Protein AF-A0AAV8XPT3-F1 (afdb_monomer)

Nearest PDB structures (foldseek):
  8iyj-assembly1_V9  TM=4.149E-01  e=2.572E+00  Mus musculus

Sequence (140 aa):
MKTENMHLSTNSRDKENVSSQDDSIINVKIVCVLTPLTCATLVNEIFKSLLYQKTQIPYPYSWLRAVVHKKRSKSDNEETNKQINFTVANHFRVVSNAYDTLEKIMKAIIKEFSENANYIKEIIFSLWDNAAMPKRNFYH

pLDDT: mean 76.32, std 20.35, range [37.03, 97.06]

Mean predicted aligned error: 14.02 Å

Radius of gyration: 27.1 Å; Cα contacts (8 Å, |Δi|>4): 37; chains: 1; bounding box: 34×99×53 Å

InterPro domains:
  IPR009511 Mad1/Cdc20-bound-Mad2 binding protein [PF06581] (20-139)
  IPR053729 MAD2L1-binding domain-containing protein [G3DSA:3.30.900.20] (7-139)

Structure (mmCIF, N/CA/C/O backbone):
data_AF-A0AAV8XPT3-F1
#
_entry.id   AF-A0AAV8XPT3-F1
#
loop_
_atom_site.group_PDB
_atom_site.id
_atom_site.type_symbol
_atom_site.label_atom_id
_atom_site.label_alt_id
_atom_site.label_comp_id
_atom_site.label_asym_id
_atom_site.label_entity_id
_atom_site.label_seq_id
_atom_site.pdbx_PDB_ins_code
_atom_site.Cartn_x
_atom_site.Cartn_y
_atom_site.Cartn_z
_atom_site.occupancy
_atom_site.B_iso_or_equiv
_atom_site.auth_seq_id
_atom_site.auth_comp_id
_atom_site.auth_asym_id
_atom_site.auth_atom_id
_atom_site.pdbx_PDB_model_num
ATOM 1 N N . MET A 1 1 ? 4.861 -81.650 -21.610 1.00 40.72 1 MET A N 1
ATOM 2 C CA . MET A 1 1 ? 5.481 -81.430 -20.285 1.00 40.72 1 MET A CA 1
ATOM 3 C C . MET A 1 1 ? 4.711 -80.319 -19.590 1.00 40.72 1 MET A C 1
ATOM 5 O O . MET A 1 1 ? 4.441 -79.311 -20.226 1.00 40.72 1 MET A O 1
ATOM 9 N N . LYS A 1 2 ? 4.272 -80.581 -18.355 1.00 42.94 2 LYS A N 1
ATOM 10 C CA . LYS A 1 2 ? 3.568 -79.662 -17.446 1.00 42.94 2 LYS A CA 1
ATOM 11 C C . LYS A 1 2 ? 4.569 -78.780 -16.690 1.00 42.94 2 LYS A C 1
ATOM 13 O O . LYS A 1 2 ? 5.607 -79.320 -16.322 1.00 42.94 2 LYS A O 1
ATOM 18 N N . THR A 1 3 ? 4.156 -77.545 -16.385 1.00 42.81 3 THR A N 1
ATOM 19 C CA . THR A 1 3 ? 4.325 -76.786 -15.114 1.00 42.81 3 THR A CA 1
ATOM 20 C C . THR A 1 3 ? 3.625 -75.426 -15.313 1.00 42.81 3 THR A C 1
ATOM 22 O O . THR A 1 3 ? 4.004 -74.675 -16.201 1.00 42.81 3 THR A O 1
ATOM 25 N N . GLU A 1 4 ? 2.398 -75.190 -14.836 1.00 41.03 4 GLU A N 1
ATOM 26 C CA . GLU A 1 4 ? 1.949 -74.758 -13.490 1.00 41.03 4 GLU A CA 1
ATOM 27 C C . GLU A 1 4 ? 2.569 -73.457 -12.922 1.00 41.03 4 GLU A C 1
ATOM 29 O O . GLU A 1 4 ? 3.720 -73.438 -12.508 1.00 41.03 4 GLU A O 1
ATOM 34 N N . ASN A 1 5 ? 1.703 -72.424 -12.877 1.00 39.34 5 ASN A N 1
ATOM 35 C CA . ASN A 1 5 ? 1.434 -71.405 -11.841 1.00 39.34 5 ASN A CA 1
ATOM 36 C C . ASN A 1 5 ? 2.566 -70.569 -11.211 1.00 39.34 5 ASN A C 1
ATOM 38 O O . ASN A 1 5 ? 3.397 -71.116 -10.503 1.00 39.34 5 ASN A O 1
ATOM 42 N N . MET A 1 6 ? 2.425 -69.227 -11.238 1.00 37.56 6 MET A N 1
ATOM 43 C CA . MET A 1 6 ? 2.216 -68.423 -10.011 1.00 37.56 6 MET A CA 1
ATOM 44 C C . MET A 1 6 ? 1.789 -66.964 -10.302 1.00 37.56 6 MET A C 1
ATOM 46 O O . MET A 1 6 ? 2.320 -66.303 -11.188 1.00 37.56 6 MET A O 1
ATOM 50 N N . HIS A 1 7 ? 0.822 -66.492 -9.512 1.00 41.03 7 HIS A N 1
ATOM 51 C CA . HIS A 1 7 ? 0.335 -65.117 -9.339 1.00 41.03 7 HIS A CA 1
ATOM 52 C C . HIS A 1 7 ? 1.439 -64.046 -9.218 1.00 41.03 7 HIS A C 1
ATOM 54 O O . HIS A 1 7 ? 2.414 -64.268 -8.511 1.00 41.03 7 HIS A O 1
ATOM 60 N N . LEU A 1 8 ? 1.169 -62.825 -9.703 1.00 37.06 8 LEU A N 1
ATOM 61 C CA . LEU A 1 8 ? 1.050 -61.656 -8.815 1.00 37.06 8 LEU A CA 1
ATOM 62 C C . LEU A 1 8 ? 0.293 -60.513 -9.508 1.00 37.06 8 LEU A C 1
ATOM 64 O O . LEU A 1 8 ? 0.723 -59.955 -10.514 1.00 37.06 8 LEU A O 1
ATOM 68 N N . SER A 1 9 ? -0.857 -60.174 -8.937 1.00 40.59 9 SER A N 1
ATOM 69 C CA . SER A 1 9 ? -1.579 -58.934 -9.186 1.00 40.59 9 SER A CA 1
ATOM 70 C C . SER A 1 9 ? -0.953 -57.837 -8.330 1.00 40.59 9 SER A C 1
ATOM 72 O O . SER A 1 9 ? -0.831 -58.030 -7.124 1.00 40.59 9 SER A O 1
ATOM 74 N N . THR A 1 10 ? -0.666 -56.671 -8.901 1.00 37.03 10 THR A N 1
ATOM 75 C CA . THR A 1 10 ? -0.570 -55.422 -8.132 1.00 37.03 10 THR A CA 1
ATOM 76 C C . THR A 1 10 ? -1.130 -54.279 -8.961 1.00 37.03 10 THR A C 1
ATOM 78 O O . THR A 1 10 ? -0.541 -53.786 -9.917 1.00 37.03 10 THR A O 1
ATOM 81 N N . ASN A 1 11 ? -2.340 -53.916 -8.563 1.00 43.62 11 ASN A N 1
ATOM 82 C CA . ASN A 1 11 ? -3.065 -52.722 -8.926 1.00 43.62 11 ASN A CA 1
ATOM 83 C C . ASN A 1 11 ? -2.551 -51.594 -8.012 1.00 43.62 11 ASN A C 1
ATOM 85 O O . ASN A 1 11 ? -2.687 -51.708 -6.795 1.00 43.62 11 ASN A O 1
ATOM 89 N N . SER A 1 12 ? -1.977 -50.535 -8.579 1.00 42.12 12 SER A N 1
ATOM 90 C CA . SER A 1 12 ? -1.652 -49.288 -7.870 1.00 42.12 12 SER A CA 1
ATOM 91 C C . SER A 1 12 ? -1.942 -48.149 -8.847 1.00 42.12 12 SER A C 1
ATOM 93 O O . SER A 1 12 ? -1.219 -47.969 -9.821 1.00 42.12 12 SER A O 1
ATOM 95 N N . ARG A 1 13 ? -3.164 -47.614 -8.814 1.00 38.00 13 ARG A N 1
ATOM 96 C CA . ARG A 1 13 ? -3.550 -46.438 -8.019 1.00 38.00 13 ARG A CA 1
ATOM 97 C C . ARG A 1 13 ? -2.854 -45.153 -8.473 1.00 38.00 13 ARG A C 1
ATOM 99 O O . ARG A 1 13 ? -1.645 -44.996 -8.356 1.00 38.00 13 ARG A O 1
ATOM 106 N N . ASP A 1 14 ? -3.718 -44.260 -8.942 1.00 42.62 14 ASP A N 1
ATOM 107 C CA . ASP A 1 14 ? -3.660 -42.820 -8.729 1.00 42.62 14 ASP A CA 1
ATOM 108 C C . ASP A 1 14 ? -2.609 -42.058 -9.542 1.00 42.62 14 ASP A C 1
ATOM 110 O O . ASP A 1 14 ? -1.687 -41.433 -9.028 1.00 42.62 14 ASP A O 1
ATOM 114 N N . LYS A 1 15 ? -2.845 -41.998 -10.858 1.00 40.59 15 LYS A N 1
ATOM 115 C CA . LYS A 1 15 ? -2.643 -40.734 -11.578 1.00 40.59 15 LYS A CA 1
ATOM 116 C C . LYS A 1 15 ? -3.909 -39.896 -11.415 1.00 40.59 15 LYS A C 1
ATOM 118 O O . LYS A 1 15 ? -4.714 -39.787 -12.337 1.00 40.59 15 LYS A O 1
ATOM 123 N N . GLU A 1 16 ? -4.098 -39.342 -10.219 1.00 38.78 16 GLU A N 1
ATOM 124 C CA . GLU A 1 16 ? -4.918 -38.144 -10.081 1.00 38.78 16 GLU A CA 1
ATOM 125 C C . GLU A 1 16 ? -4.235 -37.055 -10.908 1.00 38.78 16 GLU A C 1
ATOM 127 O O . GLU A 1 16 ? -3.147 -36.574 -10.591 1.00 38.78 16 GLU A O 1
ATOM 132 N N . ASN A 1 17 ? -4.860 -36.741 -12.041 1.00 38.75 17 ASN A N 1
ATOM 133 C CA . ASN A 1 17 ? -4.597 -35.534 -12.799 1.00 38.75 17 ASN A CA 1
ATOM 134 C C . ASN A 1 17 ? -4.755 -34.345 -11.847 1.00 38.75 17 ASN A C 1
ATOM 136 O O . ASN A 1 17 ? -5.877 -33.942 -11.540 1.00 38.75 17 ASN A O 1
ATOM 140 N N . VAL A 1 18 ? -3.632 -33.795 -11.383 1.00 45.94 18 VAL A N 1
ATOM 141 C CA . VAL A 1 18 ? -3.593 -32.475 -10.755 1.00 45.94 18 VAL A CA 1
ATOM 142 C C . VAL A 1 18 ? -4.146 -31.499 -11.786 1.00 45.94 18 VAL A C 1
ATOM 144 O O . VAL A 1 18 ? -3.560 -31.289 -12.849 1.00 45.94 18 VAL A O 1
ATOM 147 N N . SER A 1 19 ? -5.345 -30.999 -11.499 1.00 46.22 19 SER A N 1
ATOM 148 C CA . SER A 1 19 ? -6.117 -30.141 -12.380 1.00 46.22 19 SER A CA 1
ATOM 149 C C . SER A 1 19 ? -5.360 -28.845 -12.645 1.00 46.22 19 SER A C 1
ATOM 151 O O . SER A 1 19 ? -5.098 -28.081 -11.718 1.00 46.22 19 SER A O 1
ATOM 153 N N . SER A 1 20 ? -5.039 -28.633 -13.918 1.00 49.38 20 SER A N 1
ATOM 154 C CA . SER A 1 20 ? -5.013 -27.354 -14.629 1.00 49.38 20 SER A CA 1
ATOM 155 C C . SER A 1 20 ? -4.863 -26.117 -13.738 1.00 49.38 20 SER A C 1
ATOM 157 O O . SER A 1 20 ? -5.849 -25.498 -13.339 1.00 49.38 20 SER A O 1
ATOM 159 N N . GLN A 1 21 ? -3.616 -25.751 -13.444 1.00 54.12 21 GLN A N 1
ATOM 160 C CA . GLN A 1 21 ? -3.288 -24.410 -12.978 1.00 54.12 21 GLN A CA 1
ATOM 161 C C . GLN A 1 21 ? -3.597 -23.458 -14.139 1.00 54.12 21 GLN A C 1
ATOM 163 O O . GLN A 1 21 ? -2.889 -23.442 -15.144 1.00 54.12 21 GLN A O 1
ATOM 168 N N . ASP A 1 22 ? -4.725 -22.761 -14.057 1.00 60.88 22 ASP A N 1
ATOM 169 C CA . ASP A 1 22 ? -5.120 -21.791 -15.070 1.00 60.88 22 ASP A CA 1
ATOM 170 C C . ASP A 1 22 ? -4.270 -20.530 -14.859 1.00 60.88 22 ASP A C 1
ATOM 172 O O . ASP A 1 22 ? -4.642 -19.613 -14.121 1.00 60.88 22 ASP A O 1
ATOM 176 N N . ASP A 1 23 ? -3.064 -20.533 -15.431 1.00 68.62 23 ASP A N 1
ATOM 177 C CA . ASP A 1 23 ? -2.156 -19.389 -15.439 1.00 68.62 23 ASP A CA 1
ATOM 178 C C . ASP A 1 23 ? -2.783 -18.282 -16.295 1.00 68.62 23 ASP A C 1
ATOM 180 O O . ASP A 1 23 ? -2.511 -18.117 -17.485 1.00 68.62 23 ASP A O 1
ATOM 184 N N . SER A 1 24 ? -3.680 -17.517 -15.678 1.00 84.00 24 SER A N 1
ATOM 185 C CA . SER A 1 24 ? -4.314 -16.359 -16.295 1.00 84.00 24 SER A CA 1
ATOM 186 C C . SER A 1 24 ? -3.284 -15.239 -16.444 1.00 84.00 24 SER A C 1
ATOM 188 O O . SER A 1 24 ? -3.145 -14.370 -15.582 1.00 84.00 24 SER A O 1
ATOM 190 N N . ILE A 1 25 ? -2.531 -15.268 -17.544 1.00 89.25 25 ILE A N 1
ATOM 191 C CA . ILE A 1 25 ? -1.573 -14.221 -17.901 1.00 89.25 25 ILE A CA 1
ATOM 192 C C . ILE A 1 25 ? -2.346 -12.999 -18.406 1.00 89.25 25 ILE A C 1
ATOM 194 O O . ILE A 1 25 ? -2.973 -13.031 -19.466 1.00 89.25 25 ILE A O 1
ATOM 198 N N . ILE A 1 26 ? -2.270 -11.894 -17.663 1.00 88.56 26 ILE A N 1
ATOM 199 C CA . ILE A 1 26 ? -2.878 -10.616 -18.048 1.00 88.56 26 ILE A CA 1
ATOM 200 C C . ILE A 1 26 ? -1.790 -9.695 -18.605 1.00 88.56 26 ILE A C 1
ATOM 202 O O . ILE A 1 26 ? -0.992 -9.129 -17.862 1.00 88.56 26 ILE A O 1
ATOM 206 N N . ASN A 1 27 ? -1.786 -9.509 -19.926 1.00 91.00 27 ASN A N 1
ATOM 207 C CA . ASN A 1 27 ? -0.873 -8.589 -20.602 1.00 91.00 27 ASN A CA 1
ATOM 208 C C . ASN A 1 27 ? -1.506 -7.200 -20.730 1.00 91.00 27 ASN A C 1
ATOM 210 O O . ASN A 1 27 ? -2.510 -7.028 -21.421 1.00 91.00 27 ASN A O 1
ATOM 214 N N . VAL A 1 28 ? -0.897 -6.193 -20.103 1.00 89.31 28 VAL A N 1
ATOM 215 C CA . VAL A 1 28 ? -1.367 -4.801 -20.162 1.00 89.31 28 VAL A CA 1
ATOM 216 C C . VAL A 1 28 ? -0.413 -3.975 -21.018 1.00 89.31 28 VAL A C 1
ATOM 218 O O . VAL A 1 28 ? 0.757 -3.808 -20.679 1.00 89.31 28 VAL A O 1
ATOM 221 N N . LYS A 1 29 ? -0.910 -3.422 -22.130 1.00 91.25 29 LYS A N 1
ATOM 222 C CA . LYS A 1 29 ? -0.146 -2.485 -22.962 1.00 91.25 29 LYS A CA 1
ATOM 223 C C . LYS A 1 29 ? -0.309 -1.069 -22.423 1.00 91.25 29 LYS A C 1
ATOM 225 O O . LYS A 1 29 ? -1.405 -0.514 -22.448 1.00 91.25 29 LYS A O 1
ATOM 230 N N . ILE A 1 30 ? 0.791 -0.473 -21.983 1.00 86.50 30 ILE A N 1
ATOM 231 C CA . ILE A 1 30 ? 0.814 0.895 -21.468 1.00 86.50 30 ILE A CA 1
ATOM 232 C C . ILE A 1 30 ? 1.325 1.819 -22.575 1.00 86.50 30 ILE A C 1
ATOM 234 O O . ILE A 1 30 ? 2.373 1.576 -23.166 1.00 86.50 30 ILE A O 1
ATOM 238 N N . VAL A 1 31 ? 0.544 2.854 -22.893 1.00 90.75 31 VAL A N 1
ATOM 239 C CA . VAL A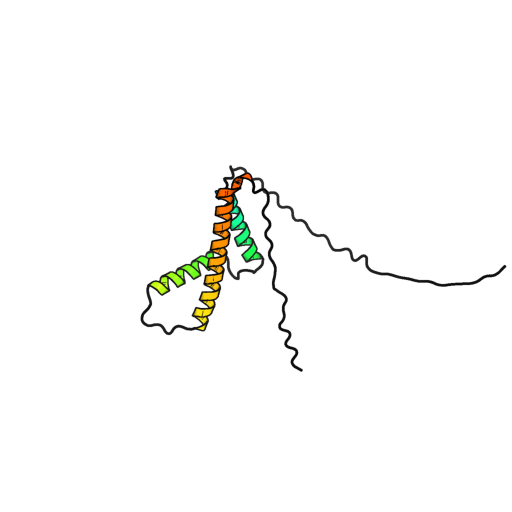 1 31 ? 0.827 3.798 -23.995 1.00 90.75 31 VAL A CA 1
ATOM 240 C C . VAL A 1 31 ? 1.542 5.064 -23.493 1.00 90.75 31 VAL A C 1
ATOM 242 O O . VAL A 1 31 ? 2.007 5.875 -24.287 1.00 90.75 31 VAL A O 1
ATOM 245 N N . CYS A 1 32 ? 1.654 5.244 -22.175 1.00 87.12 32 CYS A N 1
ATOM 246 C CA . CYS A 1 32 ? 2.302 6.395 -21.552 1.00 87.12 32 CYS A CA 1
ATOM 247 C C . CYS A 1 32 ? 3.710 6.074 -21.027 1.00 87.12 32 CYS A C 1
ATOM 249 O O . CYS A 1 32 ? 4.080 4.915 -20.835 1.00 87.12 32 CYS A O 1
ATOM 251 N N . VAL A 1 33 ? 4.492 7.127 -20.767 1.00 87.56 33 VAL A N 1
ATOM 252 C CA . VAL A 1 33 ? 5.799 7.009 -20.111 1.00 87.56 33 VAL A CA 1
ATOM 253 C C . VAL A 1 33 ? 5.592 6.640 -18.645 1.00 87.56 33 VAL A C 1
ATOM 255 O O . VAL A 1 33 ? 4.938 7.367 -17.896 1.00 87.56 33 VAL A O 1
ATOM 258 N N . LEU A 1 34 ? 6.173 5.517 -18.233 1.00 88.81 34 LEU A N 1
ATOM 259 C CA . LEU A 1 34 ? 6.173 5.083 -16.843 1.00 88.81 34 LEU A CA 1
ATOM 260 C C . LEU A 1 34 ? 7.359 5.694 -16.104 1.00 88.81 34 LEU A C 1
ATOM 262 O O . LEU A 1 34 ? 8.514 5.414 -16.419 1.00 88.81 34 LEU A O 1
ATOM 266 N N . THR A 1 35 ? 7.065 6.523 -15.105 1.00 92.00 35 THR A N 1
ATOM 267 C CA . THR A 1 35 ? 8.076 6.991 -14.151 1.00 92.00 35 THR A CA 1
ATOM 268 C C . THR A 1 35 ? 8.166 6.020 -12.972 1.00 92.00 35 THR A C 1
ATOM 270 O O . THR A 1 35 ? 7.176 5.340 -12.677 1.00 92.00 35 THR A O 1
ATOM 273 N N . PRO A 1 36 ? 9.288 5.984 -12.231 1.00 93.62 36 PRO A N 1
ATOM 274 C CA . PRO A 1 36 ? 9.400 5.132 -11.047 1.00 93.62 36 PRO A CA 1
ATOM 275 C C . PRO A 1 36 ? 8.293 5.397 -10.018 1.00 93.62 36 PRO A C 1
ATOM 277 O O . PRO A 1 36 ? 7.725 4.463 -9.456 1.00 93.62 36 PRO A O 1
ATOM 280 N N . LEU A 1 37 ? 7.901 6.664 -9.848 1.00 92.81 37 LEU A N 1
ATOM 281 C CA . LEU A 1 37 ? 6.791 7.055 -8.978 1.00 92.81 37 LEU A CA 1
ATOM 282 C C . LEU A 1 37 ? 5.440 6.514 -9.474 1.00 92.81 37 LEU A C 1
ATOM 284 O O . LEU A 1 37 ? 4.616 6.065 -8.673 1.00 92.81 37 LEU A O 1
ATOM 288 N N . THR A 1 38 ? 5.206 6.533 -10.788 1.00 93.06 38 THR A N 1
ATOM 289 C CA . THR A 1 38 ? 3.986 5.975 -11.390 1.00 93.06 38 THR A CA 1
ATOM 290 C C . THR A 1 38 ? 3.936 4.460 -11.207 1.00 93.06 38 THR A C 1
ATOM 292 O O . THR A 1 38 ? 2.891 3.937 -10.823 1.00 93.06 38 THR A O 1
ATOM 295 N N . CYS A 1 39 ? 5.061 3.762 -11.399 1.00 93.25 39 CYS A N 1
ATOM 296 C CA . CYS A 1 39 ? 5.166 2.327 -11.138 1.00 93.25 39 CYS A CA 1
ATOM 297 C C . CYS A 1 39 ? 4.882 2.005 -9.669 1.00 93.25 39 CYS A C 1
ATOM 299 O O . CYS A 1 39 ? 4.028 1.171 -9.388 1.00 93.25 39 CYS A O 1
ATOM 301 N N . ALA A 1 40 ? 5.505 2.716 -8.726 1.00 95.44 40 ALA A N 1
ATOM 302 C CA . ALA A 1 40 ? 5.247 2.523 -7.299 1.00 95.44 40 ALA A CA 1
ATOM 303 C C . ALA A 1 40 ? 3.770 2.726 -6.935 1.00 95.44 40 ALA A C 1
ATOM 305 O O . ALA A 1 40 ? 3.192 1.961 -6.164 1.00 95.44 40 ALA A O 1
ATOM 306 N N . THR A 1 41 ? 3.146 3.754 -7.513 1.00 94.94 41 THR A N 1
ATOM 307 C CA . THR A 1 41 ? 1.724 4.038 -7.301 1.00 94.94 41 THR A CA 1
ATOM 308 C C . THR A 1 41 ? 0.852 2.906 -7.836 1.00 94.94 41 THR A C 1
ATOM 310 O O . THR A 1 41 ? -0.028 2.431 -7.123 1.00 94.94 41 THR A O 1
ATOM 313 N N . LEU A 1 42 ? 1.129 2.421 -9.050 1.00 94.50 42 LEU A N 1
ATOM 314 C CA . LEU A 1 42 ? 0.421 1.289 -9.649 1.00 94.50 42 LEU A CA 1
ATOM 315 C C . LEU A 1 42 ? 0.530 0.032 -8.775 1.00 94.50 42 LEU A C 1
ATOM 317 O O . LEU A 1 42 ? -0.471 -0.621 -8.495 1.00 94.50 42 LEU A O 1
ATOM 321 N N . VAL A 1 43 ? 1.733 -0.267 -8.290 1.00 95.62 43 VAL A N 1
ATOM 322 C CA . VAL A 1 43 ? 2.006 -1.405 -7.403 1.00 95.62 43 VAL A CA 1
ATOM 323 C C . VAL A 1 43 ? 1.240 -1.271 -6.089 1.00 95.62 43 VAL A C 1
ATOM 325 O O . VAL A 1 43 ? 0.647 -2.244 -5.632 1.00 95.62 43 VAL A O 1
ATOM 328 N N . ASN A 1 44 ? 1.168 -0.068 -5.515 1.00 96.50 44 ASN A N 1
ATOM 329 C CA . ASN A 1 44 ? 0.360 0.200 -4.326 1.00 96.50 44 ASN A CA 1
ATOM 330 C C . ASN A 1 44 ? -1.148 0.011 -4.575 1.00 96.50 44 ASN A C 1
ATOM 332 O O . ASN A 1 44 ? -1.846 -0.497 -3.697 1.00 96.50 44 ASN A O 1
ATOM 336 N N . GLU A 1 45 ? -1.676 0.390 -5.744 1.00 95.25 45 GLU A N 1
ATOM 337 C CA . GLU A 1 45 ? -3.081 0.123 -6.096 1.00 95.25 45 GLU A CA 1
ATOM 338 C C . GLU A 1 45 ? -3.365 -1.373 -6.264 1.00 95.25 45 GLU A C 1
ATOM 340 O O . GLU A 1 45 ? -4.370 -1.870 -5.743 1.00 95.25 45 GLU A O 1
ATOM 345 N N . ILE A 1 46 ? -2.463 -2.105 -6.926 1.00 94.69 46 ILE A N 1
ATOM 346 C CA . ILE A 1 46 ? -2.552 -3.565 -7.061 1.00 94.69 46 ILE A CA 1
ATOM 347 C C . ILE A 1 46 ? -2.521 -4.207 -5.674 1.00 94.69 46 ILE A C 1
ATOM 349 O O . ILE A 1 46 ? -3.412 -4.981 -5.336 1.00 94.69 46 ILE A O 1
ATOM 353 N N . PHE A 1 47 ? -1.563 -3.821 -4.832 1.00 94.62 47 PHE A N 1
ATOM 354 C CA . PHE A 1 47 ? -1.434 -4.314 -3.465 1.00 94.62 47 PHE A CA 1
ATOM 355 C C . PHE A 1 47 ? -2.715 -4.099 -2.648 1.00 94.62 47 PHE A C 1
ATOM 357 O O . PHE A 1 47 ? -3.257 -5.050 -2.086 1.00 94.62 47 PHE A O 1
ATOM 364 N N . LYS A 1 48 ? -3.259 -2.874 -2.632 1.00 93.38 48 LYS A N 1
ATOM 365 C CA . LYS A 1 48 ? -4.521 -2.564 -1.937 1.00 93.38 48 LYS A CA 1
ATOM 366 C C . LYS A 1 48 ? -5.687 -3.409 -2.445 1.00 93.38 48 LYS A C 1
ATOM 368 O O . LYS A 1 48 ? -6.500 -3.873 -1.645 1.00 93.38 48 LYS A O 1
ATOM 373 N N . SER A 1 49 ? -5.764 -3.600 -3.759 1.00 91.00 49 SER A N 1
ATOM 374 C CA . SER A 1 49 ? -6.816 -4.396 -4.391 1.00 91.00 49 SER A CA 1
ATOM 375 C C . SER A 1 49 ? -6.703 -5.869 -4.004 1.00 91.00 49 SER A C 1
ATOM 377 O O . SER A 1 49 ? -7.704 -6.469 -3.618 1.00 91.00 49 SER 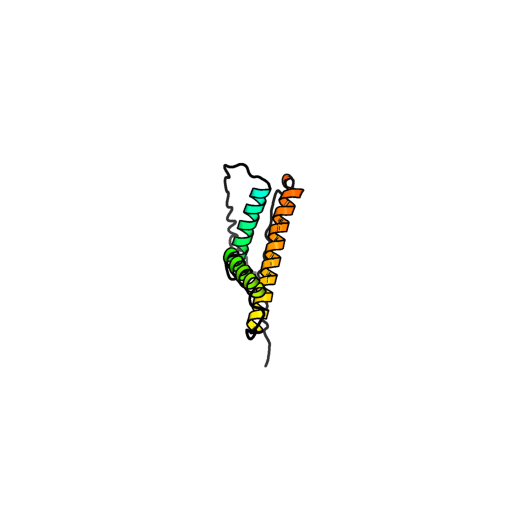A O 1
ATOM 379 N N . LEU A 1 50 ? -5.488 -6.427 -4.012 1.00 91.12 50 LEU A N 1
ATOM 380 C CA . LEU A 1 50 ? -5.223 -7.807 -3.605 1.00 91.12 50 LEU A CA 1
ATOM 381 C C . LEU A 1 50 ? -5.587 -8.053 -2.139 1.00 91.12 50 LEU A C 1
ATOM 383 O O . LEU A 1 50 ? -6.252 -9.042 -1.838 1.00 91.12 50 LEU A O 1
ATOM 387 N N . LEU A 1 51 ? -5.221 -7.141 -1.233 1.00 90.06 51 LEU A N 1
ATOM 388 C CA . LEU A 1 51 ? -5.571 -7.254 0.187 1.00 90.06 51 LEU A CA 1
ATOM 389 C C . LEU A 1 51 ? -7.083 -7.305 0.413 1.00 90.06 51 LEU A C 1
ATOM 391 O O . LEU A 1 51 ? -7.562 -8.075 1.247 1.00 90.06 51 LEU A O 1
ATOM 395 N N . TYR A 1 52 ? -7.834 -6.485 -0.323 1.00 89.44 52 TYR A N 1
ATOM 396 C CA . TYR A 1 52 ? -9.289 -6.472 -0.230 1.00 89.44 52 TYR A CA 1
ATOM 397 C C . TYR A 1 52 ? -9.907 -7.739 -0.839 1.00 89.44 52 TYR A C 1
ATOM 399 O O . TYR A 1 52 ? -10.727 -8.391 -0.197 1.00 89.44 52 TYR A O 1
ATOM 407 N N . GLN A 1 53 ? -9.473 -8.137 -2.040 1.00 86.75 53 GLN A N 1
ATOM 408 C CA . GLN A 1 53 ? -9.989 -9.319 -2.742 1.00 86.75 53 GLN A CA 1
ATOM 409 C C . GLN A 1 53 ? -9.700 -10.630 -2.003 1.00 86.75 53 GLN A C 1
ATOM 411 O O . GLN A 1 53 ? -10.541 -11.523 -1.991 1.00 86.75 53 GLN A O 1
ATOM 416 N N . LYS A 1 54 ? -8.535 -10.745 -1.355 1.00 84.62 54 LYS A N 1
ATOM 417 C CA . LYS A 1 54 ? -8.163 -11.905 -0.529 1.00 84.62 54 LYS A CA 1
ATOM 418 C C . LYS A 1 54 ? -8.706 -11.829 0.897 1.00 84.62 54 LYS A C 1
ATOM 420 O O . LYS A 1 54 ? -8.300 -12.607 1.749 1.00 84.62 54 LYS A O 1
ATOM 425 N N . THR A 1 55 ? -9.626 -10.906 1.185 1.00 79.69 55 THR A N 1
ATOM 426 C CA . THR A 1 55 ? -10.267 -10.749 2.503 1.00 79.69 55 THR A CA 1
ATOM 427 C C . THR A 1 55 ? -9.297 -10.504 3.667 1.00 79.69 55 THR A C 1
ATOM 429 O O . THR A 1 55 ? -9.670 -10.646 4.829 1.00 79.69 55 THR A O 1
ATOM 432 N N . GLN A 1 56 ? -8.063 -10.070 3.386 1.00 78.56 56 GLN A N 1
ATOM 433 C CA . GLN A 1 56 ? -7.095 -9.713 4.430 1.00 78.56 56 GLN A CA 1
ATOM 434 C C . GLN A 1 56 ? -7.484 -8.421 5.148 1.00 78.56 56 GLN A C 1
ATOM 436 O O . GLN A 1 56 ? -7.100 -8.200 6.297 1.00 78.56 56 GLN A O 1
ATOM 441 N N . ILE A 1 57 ? -8.274 -7.576 4.480 1.00 80.69 57 ILE A N 1
ATOM 442 C CA . ILE A 1 57 ? -8.947 -6.430 5.083 1.00 80.69 57 ILE A CA 1
ATOM 443 C C . ILE A 1 57 ? -10.458 -6.498 4.808 1.00 80.69 57 ILE A C 1
ATOM 445 O O . ILE A 1 57 ? -10.864 -6.802 3.687 1.00 80.69 57 ILE A O 1
ATOM 449 N N . PRO A 1 58 ? -11.310 -6.181 5.799 1.00 78.25 58 PRO A N 1
ATOM 450 C CA . PRO A 1 58 ? -12.765 -6.303 5.662 1.00 78.25 58 PRO A CA 1
ATOM 451 C C . PRO A 1 58 ? -13.401 -5.211 4.786 1.00 78.25 58 PRO A C 1
ATOM 453 O O . PRO A 1 58 ? -14.545 -5.348 4.364 1.00 78.25 58 PRO A O 1
ATOM 456 N N . TYR A 1 59 ? -12.680 -4.120 4.517 1.00 84.62 59 TYR A N 1
ATOM 457 C CA . TYR A 1 59 ? -13.163 -2.974 3.747 1.00 84.62 59 TYR A CA 1
ATOM 458 C C . TYR A 1 59 ? -12.069 -2.454 2.813 1.00 84.62 59 TYR A C 1
ATOM 460 O O . TYR A 1 59 ? -10.887 -2.629 3.124 1.00 84.62 59 TYR A O 1
ATOM 468 N N . PRO A 1 60 ? -12.427 -1.753 1.721 1.00 88.31 60 PRO A N 1
ATOM 469 C CA . PRO A 1 60 ? -11.449 -1.097 0.867 1.00 88.31 60 PRO A CA 1
ATOM 470 C C . PRO A 1 60 ? -10.542 -0.163 1.669 1.00 88.31 60 PRO A C 1
ATOM 472 O O . PRO A 1 60 ? -10.987 0.528 2.592 1.00 88.31 60 PRO A O 1
ATOM 475 N N . TYR A 1 61 ? -9.271 -0.087 1.278 1.00 91.50 61 TYR A N 1
ATOM 476 C CA . TYR A 1 61 ? -8.279 0.740 1.965 1.00 91.50 61 TYR A CA 1
ATOM 477 C C . TYR A 1 61 ? -8.723 2.214 2.118 1.00 91.50 61 TYR A C 1
ATOM 479 O O . TYR A 1 61 ? -8.495 2.826 3.161 1.00 91.50 61 TYR A O 1
ATOM 487 N N . SER A 1 62 ? -9.409 2.785 1.120 1.00 90.81 62 SER A N 1
ATOM 488 C CA . SER A 1 62 ? -9.929 4.162 1.176 1.00 90.81 62 SER A CA 1
ATOM 489 C C . SER A 1 62 ? -10.919 4.377 2.326 1.00 90.81 62 SER A C 1
ATOM 491 O O . SER A 1 62 ? -10.885 5.413 2.993 1.00 90.81 62 SER A O 1
ATOM 493 N N . TRP A 1 63 ? -11.761 3.381 2.602 1.00 90.06 63 TRP A N 1
ATOM 494 C CA . TRP A 1 63 ? -12.701 3.411 3.715 1.00 90.06 63 TRP A CA 1
ATOM 495 C C . TRP A 1 63 ? -11.974 3.290 5.055 1.00 90.06 63 TRP A C 1
ATOM 497 O O . TRP A 1 63 ? -12.220 4.082 5.965 1.00 90.06 63 TRP A O 1
ATOM 507 N N . LEU A 1 64 ? -11.017 2.359 5.152 1.00 89.62 64 LEU A N 1
ATOM 508 C CA . LEU A 1 64 ? -10.175 2.190 6.338 1.00 89.62 64 LEU A CA 1
ATOM 509 C C . LEU A 1 64 ? -9.456 3.500 6.698 1.00 89.62 64 LEU A C 1
ATOM 511 O O . LEU A 1 64 ? -9.514 3.945 7.846 1.00 89.62 64 LEU A O 1
ATOM 515 N N . ARG A 1 65 ? -8.866 4.165 5.698 1.00 92.44 65 ARG A N 1
ATOM 516 C CA . ARG A 1 65 ? -8.241 5.485 5.833 1.00 92.44 65 ARG A CA 1
ATOM 517 C C . ARG A 1 65 ? -9.219 6.515 6.395 1.00 92.44 65 ARG A C 1
ATOM 519 O O . ARG A 1 65 ? -8.910 7.174 7.387 1.00 92.44 65 ARG A O 1
ATOM 526 N N . ALA A 1 66 ? -10.404 6.644 5.798 1.00 91.31 66 ALA A N 1
ATOM 527 C CA . ALA A 1 66 ? -11.406 7.616 6.232 1.00 91.31 66 ALA A CA 1
ATOM 528 C C . ALA A 1 66 ? -11.839 7.395 7.691 1.00 91.31 66 ALA A C 1
ATOM 530 O O . ALA A 1 66 ? -11.945 8.354 8.457 1.00 91.31 66 ALA A O 1
ATOM 531 N N . VAL A 1 67 ? -12.043 6.139 8.101 1.00 89.69 67 VAL A N 1
ATOM 532 C CA . VAL A 1 67 ? -12.431 5.789 9.475 1.00 89.69 67 VAL A CA 1
ATOM 533 C C . VAL A 1 67 ? -11.321 6.109 10.473 1.00 89.69 67 VAL A C 1
ATOM 535 O O . VAL A 1 67 ? -11.593 6.732 11.503 1.00 89.69 67 VAL A O 1
ATOM 538 N N . VAL A 1 68 ? -10.077 5.723 10.169 1.00 90.50 68 VAL A N 1
ATOM 539 C CA . VAL A 1 68 ? -8.927 5.981 11.047 1.00 90.50 68 VAL A CA 1
ATOM 540 C C . VAL A 1 68 ? -8.694 7.478 11.213 1.00 90.50 68 VAL A C 1
ATOM 542 O O . VAL A 1 68 ? -8.614 7.953 12.347 1.00 90.50 68 VAL A O 1
ATOM 545 N N . HIS A 1 69 ? -8.677 8.241 10.118 1.00 91.12 69 HIS A N 1
ATOM 546 C CA . HIS A 1 69 ? -8.519 9.695 10.181 1.00 91.12 69 HIS A CA 1
ATOM 547 C C . HIS A 1 69 ? -9.661 10.364 10.945 1.00 91.12 69 HIS A C 1
ATOM 549 O O . HIS A 1 69 ? -9.402 11.118 11.878 1.00 91.12 69 HIS A O 1
ATOM 555 N N . LYS A 1 70 ? -10.921 10.038 10.627 1.00 89.50 70 LYS A N 1
ATOM 556 C CA . LYS A 1 70 ? -12.087 10.623 11.305 1.00 89.50 70 LYS A CA 1
ATOM 557 C C . LYS A 1 70 ? -12.060 10.384 12.812 1.00 89.50 70 LYS A C 1
ATOM 559 O O . LYS A 1 70 ? -12.484 11.254 13.567 1.00 89.50 70 LYS A O 1
ATOM 564 N N . LYS A 1 71 ? -11.607 9.211 13.262 1.00 86.06 71 LYS A N 1
ATOM 565 C CA . 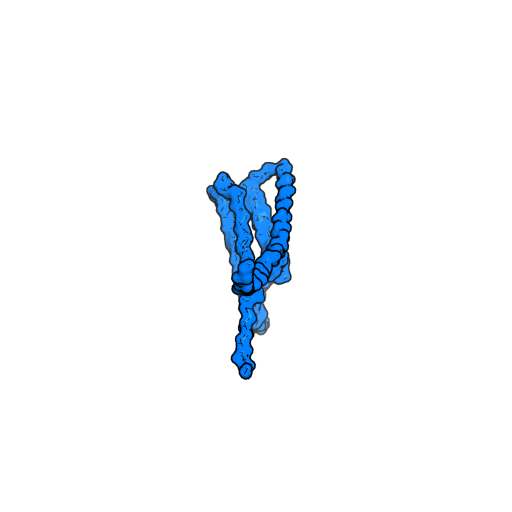LYS A 1 71 ? -11.539 8.897 14.692 1.00 86.06 71 LYS A CA 1
ATOM 566 C C . LYS A 1 71 ? -10.343 9.558 15.382 1.00 86.06 71 LYS A C 1
ATOM 568 O O . LYS A 1 71 ? -10.530 10.067 16.481 1.00 86.06 71 LYS A O 1
ATOM 573 N N . ARG A 1 72 ? -9.174 9.630 14.733 1.00 88.19 72 ARG A N 1
ATOM 574 C CA . ARG A 1 72 ? -8.008 10.386 15.236 1.00 88.19 72 ARG A CA 1
ATOM 575 C C . ARG A 1 72 ? -8.342 11.873 15.411 1.00 88.19 72 ARG A C 1
ATOM 577 O O . ARG A 1 72 ? -8.245 12.379 16.518 1.00 88.19 72 ARG A O 1
ATOM 584 N N . SER A 1 73 ? -8.914 12.515 14.389 1.00 83.88 73 SER A N 1
ATOM 585 C CA . SER A 1 73 ? -9.291 13.940 14.435 1.00 83.88 73 SER A CA 1
ATOM 586 C C . SER A 1 73 ? -10.362 14.292 15.478 1.00 83.88 73 SER A C 1
ATOM 588 O O . SER A 1 73 ? -10.497 15.453 15.854 1.00 83.88 73 SER A O 1
ATOM 590 N N . LYS A 1 74 ? -11.161 13.313 15.922 1.00 78.69 74 LYS A N 1
ATOM 591 C CA . LYS A 1 74 ? -12.134 13.494 17.011 1.00 78.69 74 LYS A CA 1
ATOM 592 C C . LYS A 1 74 ? -11.507 13.332 18.394 1.00 78.69 74 LYS A C 1
ATOM 594 O O . LYS A 1 74 ? -11.947 14.005 19.316 1.00 78.69 74 LYS A O 1
ATOM 599 N N . SER A 1 75 ? -10.504 12.462 18.530 1.00 63.00 75 SER A N 1
ATOM 600 C CA . SER A 1 75 ? -9.771 12.282 19.788 1.00 63.00 75 SER A CA 1
ATOM 601 C C . SER A 1 75 ? -9.039 13.560 20.189 1.00 63.00 75 S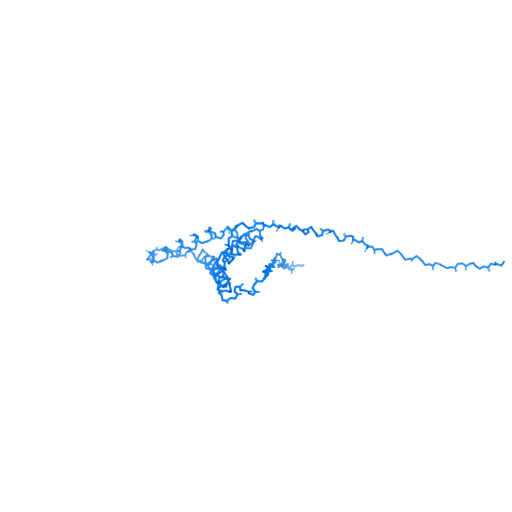ER A C 1
ATOM 603 O O . SER A 1 75 ? -9.054 13.909 21.359 1.00 63.00 75 SER A O 1
ATOM 605 N N . ASP A 1 76 ? -8.495 14.290 19.212 1.00 59.59 76 ASP A N 1
ATOM 606 C CA . ASP A 1 76 ? -7.751 15.533 19.456 1.00 59.59 76 ASP A CA 1
ATOM 607 C C . ASP A 1 76 ? -8.650 16.716 19.891 1.00 59.59 76 ASP A C 1
ATOM 609 O O . ASP A 1 76 ? -8.141 17.738 20.335 1.00 59.59 76 ASP A O 1
ATOM 613 N N . ASN A 1 77 ? -9.984 16.600 19.764 1.00 57.59 77 ASN A N 1
ATOM 614 C CA . ASN A 1 77 ? -10.938 17.701 19.982 1.00 57.59 77 ASN A CA 1
ATOM 615 C C . ASN A 1 77 ? -12.011 17.440 21.068 1.00 57.59 77 ASN A C 1
ATOM 617 O O . ASN A 1 77 ? -12.709 18.375 21.449 1.00 57.59 77 ASN A O 1
ATOM 621 N N . GLU A 1 78 ? -12.194 16.208 21.565 1.00 55.75 78 GLU A N 1
ATOM 622 C CA . GLU A 1 78 ? -13.276 15.852 22.514 1.00 55.75 78 GLU A CA 1
ATOM 623 C C . GLU A 1 78 ? -12.764 15.143 23.787 1.00 55.75 78 GLU A C 1
ATOM 625 O O . GLU A 1 78 ? -13.262 14.079 24.162 1.00 55.75 78 GLU A O 1
ATOM 630 N N . GLU A 1 79 ? -11.776 15.710 24.482 1.00 52.06 79 GLU A N 1
ATOM 631 C CA . GLU A 1 79 ? -11.122 15.011 25.602 1.00 52.06 79 GLU A CA 1
ATOM 632 C C . GLU A 1 79 ? -11.792 15.130 26.986 1.00 52.06 79 GLU A C 1
ATOM 634 O O . GLU A 1 79 ? -11.259 14.593 27.949 1.00 52.06 79 GLU A O 1
ATOM 639 N N . THR A 1 80 ? -12.964 15.756 27.152 1.00 51.06 80 THR A N 1
ATOM 640 C CA . THR A 1 80 ? -13.425 16.080 28.522 1.00 51.06 80 THR A CA 1
ATOM 641 C C . THR A 1 80 ? -14.600 15.315 29.126 1.00 51.06 80 THR A C 1
ATOM 643 O O . THR A 1 80 ? -14.741 15.444 30.334 1.00 51.06 80 THR A O 1
ATOM 646 N N . ASN A 1 81 ? -15.436 14.516 28.431 1.00 51.28 81 ASN A N 1
ATOM 647 C CA . ASN A 1 81 ? -16.629 13.967 29.133 1.00 51.28 81 ASN A CA 1
ATOM 648 C C . ASN A 1 81 ? -17.356 12.715 28.584 1.00 51.28 81 ASN A C 1
ATOM 650 O O . ASN A 1 81 ? -18.497 12.462 28.971 1.00 51.28 81 ASN A O 1
ATOM 654 N N . LYS A 1 82 ? -16.767 11.890 27.707 1.00 61.31 82 LYS A N 1
ATOM 655 C CA . LYS A 1 82 ? -17.450 10.668 27.216 1.00 61.31 82 LYS A CA 1
ATOM 656 C C . LYS A 1 82 ? -16.894 9.403 27.870 1.00 61.31 82 LYS A C 1
ATOM 658 O O . LYS A 1 82 ? -15.699 9.139 27.789 1.00 61.31 82 LYS A O 1
ATOM 663 N N . GLN A 1 83 ? -17.777 8.592 28.466 1.00 61.47 83 GLN A N 1
ATOM 664 C CA . GLN A 1 83 ? -17.471 7.228 28.916 1.00 61.47 83 GLN A CA 1
ATOM 665 C C . GLN A 1 83 ? -16.835 6.441 27.762 1.00 61.47 83 GLN A C 1
ATOM 667 O O . GLN A 1 83 ? -17.478 6.147 26.751 1.00 61.47 83 GLN A O 1
ATOM 672 N N . ILE A 1 84 ? -15.552 6.117 27.899 1.00 67.06 84 ILE A N 1
ATOM 673 C CA . ILE A 1 84 ? -14.812 5.386 26.876 1.00 67.06 84 ILE A CA 1
ATOM 674 C C . ILE A 1 84 ? -15.236 3.920 26.951 1.00 67.06 84 ILE A C 1
ATOM 676 O O . ILE A 1 84 ? -14.929 3.213 27.907 1.00 67.06 84 ILE A O 1
ATOM 680 N N . ASN A 1 85 ? -15.928 3.436 25.921 1.00 78.00 85 ASN A N 1
ATOM 681 C CA . ASN A 1 85 ? -16.158 2.006 25.766 1.00 78.00 85 ASN A CA 1
ATOM 682 C C . ASN A 1 85 ? -14.822 1.324 25.406 1.00 78.00 85 ASN A C 1
ATOM 684 O O . ASN A 1 85 ? -14.344 1.424 24.270 1.00 78.00 85 ASN A O 1
ATOM 688 N N . PHE A 1 86 ? -14.217 0.644 26.383 1.00 78.69 86 PHE A N 1
ATOM 689 C CA . PHE A 1 86 ? -12.903 0.003 26.261 1.00 78.69 86 PHE A CA 1
ATOM 690 C C . PHE A 1 86 ? -12.819 -1.016 25.117 1.00 78.69 86 PHE A C 1
ATOM 692 O O . PHE A 1 86 ? -11.794 -1.094 24.439 1.00 78.69 86 PHE A O 1
ATOM 699 N N . THR A 1 87 ? -13.901 -1.745 24.837 1.00 82.31 87 THR A N 1
ATOM 700 C CA . THR A 1 87 ? -13.967 -2.707 23.727 1.00 82.31 87 THR A CA 1
ATOM 701 C C . THR A 1 87 ? -13.821 -1.994 22.383 1.00 82.31 87 THR A C 1
ATOM 703 O O . THR A 1 87 ? -12.988 -2.361 21.553 1.00 82.31 87 THR A O 1
ATOM 706 N N . VAL A 1 88 ? -14.562 -0.900 22.189 1.00 82.12 88 VAL A N 1
ATOM 707 C CA . VAL A 1 88 ? -14.504 -0.082 20.965 1.00 82.12 88 VAL A CA 1
ATOM 708 C C . VAL A 1 88 ? -13.150 0.621 20.814 1.00 82.12 88 VAL A C 1
ATOM 710 O O . VAL A 1 88 ? -12.654 0.786 19.693 1.00 82.12 88 VAL A O 1
ATOM 713 N N . ALA A 1 89 ? -12.538 1.044 21.921 1.00 82.25 89 ALA A N 1
ATOM 714 C CA . ALA A 1 89 ? -11.199 1.6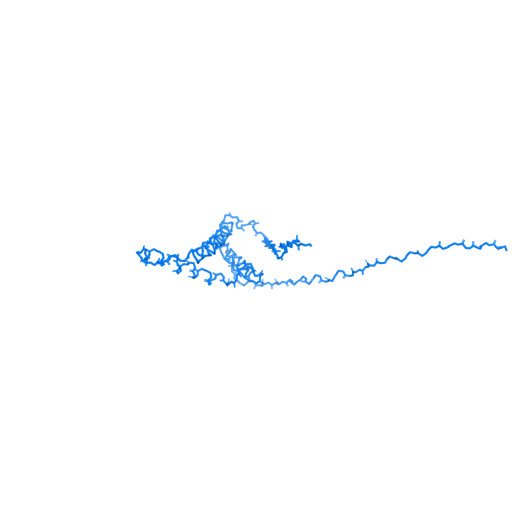27 21.921 1.00 82.25 89 ALA A CA 1
ATOM 715 C C . ALA A 1 89 ? -10.134 0.596 21.511 1.00 82.25 89 ALA A C 1
ATOM 717 O O . ALA A 1 89 ? -9.310 0.876 20.639 1.00 82.25 89 ALA A O 1
ATOM 718 N N . ASN A 1 90 ? -10.192 -0.620 22.062 1.00 85.31 90 ASN A N 1
ATOM 719 C CA . ASN A 1 90 ? -9.237 -1.675 21.737 1.00 85.31 90 ASN A CA 1
ATOM 720 C C . ASN A 1 90 ? -9.373 -2.162 20.285 1.00 85.31 90 ASN A C 1
ATOM 722 O O . ASN A 1 90 ? -8.364 -2.275 19.591 1.00 85.31 90 ASN A O 1
ATOM 726 N N . HIS A 1 91 ? -10.598 -2.369 19.783 1.00 85.56 91 HIS A N 1
ATOM 727 C CA . HIS A 1 91 ? -10.809 -2.712 18.369 1.00 85.56 91 HIS A CA 1
ATOM 728 C C . HIS A 1 91 ? -10.262 -1.636 17.437 1.00 85.56 91 HIS A C 1
ATOM 730 O O . HIS A 1 91 ? -9.580 -1.945 16.462 1.00 85.56 91 HIS A O 1
ATOM 736 N N . PHE A 1 92 ? -10.503 -0.365 17.761 1.00 87.94 92 PHE A N 1
ATOM 737 C CA . PHE A 1 92 ? -9.940 0.724 16.980 1.00 87.94 92 PHE A CA 1
ATOM 738 C C . PHE A 1 92 ? -8.414 0.729 16.995 1.00 87.94 92 PHE A C 1
ATOM 740 O O . PHE A 1 92 ? -7.818 0.935 15.946 1.00 87.94 92 PHE A O 1
ATOM 747 N N . ARG A 1 93 ? -7.777 0.467 18.141 1.00 88.38 93 ARG A N 1
ATOM 748 C CA . ARG A 1 93 ? -6.314 0.378 18.228 1.00 88.38 93 ARG A CA 1
ATOM 749 C C . ARG A 1 93 ? -5.756 -0.693 17.291 1.00 88.38 93 ARG A C 1
ATOM 751 O O . ARG A 1 93 ? -4.799 -0.426 16.575 1.00 88.38 93 ARG A O 1
ATOM 758 N N . VAL A 1 94 ? -6.375 -1.874 17.248 1.00 88.88 94 VAL A N 1
ATOM 759 C CA . VAL A 1 94 ? -5.965 -2.957 16.334 1.00 88.88 94 VAL A CA 1
ATOM 760 C C . VAL A 1 94 ? -6.097 -2.519 14.874 1.00 88.88 94 VAL A C 1
ATOM 762 O O . VAL A 1 94 ? -5.140 -2.628 14.110 1.00 88.88 94 VAL A O 1
ATOM 765 N N . VAL A 1 95 ? -7.251 -1.962 14.502 1.00 88.81 95 VAL A N 1
ATOM 766 C CA . VAL A 1 95 ? -7.519 -1.465 13.142 1.00 88.81 95 VAL A CA 1
ATOM 767 C C . VAL A 1 95 ? -6.545 -0.348 12.753 1.00 88.81 95 VAL A C 1
ATOM 769 O O . VAL A 1 95 ? -6.010 -0.339 11.648 1.00 88.81 95 VAL A O 1
ATOM 772 N N . SER A 1 96 ? -6.277 0.573 13.677 1.00 90.56 96 SER A N 1
ATOM 773 C CA . SER A 1 96 ? -5.342 1.679 13.499 1.00 90.56 96 SER A CA 1
ATOM 774 C C . SER A 1 96 ? -3.913 1.182 13.281 1.00 90.56 96 SER A C 1
ATOM 776 O O . SER A 1 96 ? -3.240 1.667 12.378 1.00 90.56 96 SER A O 1
ATOM 778 N N . ASN A 1 97 ? -3.458 0.200 14.061 1.00 91.06 97 ASN A N 1
ATOM 779 C CA . ASN A 1 97 ? -2.119 -0.372 13.913 1.00 91.06 97 ASN A CA 1
ATOM 780 C C . ASN A 1 97 ? -1.961 -1.119 12.581 1.00 91.06 97 ASN A C 1
ATOM 782 O O . ASN A 1 97 ? -0.925 -1.006 11.922 1.00 91.06 97 ASN A O 1
ATOM 786 N N . ALA A 1 98 ? -2.991 -1.866 12.170 1.00 90.38 98 ALA A N 1
ATOM 787 C CA . ALA A 1 98 ? -3.013 -2.528 10.870 1.00 90.38 98 ALA A CA 1
ATOM 788 C C . ALA A 1 98 ? -2.931 -1.498 9.733 1.00 90.38 98 ALA A C 1
ATOM 790 O O . ALA A 1 98 ? -2.094 -1.628 8.844 1.00 90.38 98 ALA A O 1
ATOM 791 N N . TYR A 1 99 ? -3.724 -0.425 9.810 1.00 92.62 99 TYR A N 1
ATOM 792 C CA . TYR A 1 99 ? -3.663 0.686 8.860 1.00 92.62 99 TYR A CA 1
ATOM 793 C C . TYR A 1 99 ? -2.267 1.324 8.789 1.00 92.62 99 TYR A C 1
ATOM 795 O O . TYR A 1 99 ? -1.727 1.489 7.698 1.00 92.62 99 TYR A O 1
ATOM 803 N N . ASP A 1 100 ? -1.643 1.623 9.931 1.00 94.19 100 ASP A N 1
ATOM 804 C CA . ASP A 1 100 ? -0.302 2.221 9.951 1.00 94.19 100 ASP A CA 1
ATOM 805 C C . ASP A 1 100 ? 0.762 1.277 9.367 1.00 94.19 100 ASP A C 1
ATOM 807 O O . ASP A 1 100 ? 1.743 1.723 8.774 1.00 94.19 100 ASP A O 1
ATOM 811 N N . THR A 1 101 ? 0.577 -0.036 9.514 1.00 93.56 101 THR A N 1
ATOM 812 C CA . THR A 1 101 ? 1.455 -1.041 8.899 1.00 93.56 101 THR A CA 1
ATOM 813 C C . THR A 1 101 ? 1.324 -1.022 7.379 1.00 93.56 101 THR A C 1
ATOM 815 O O . THR A 1 101 ? 2.336 -0.978 6.681 1.00 93.56 101 THR A O 1
ATOM 818 N N . LEU A 1 102 ? 0.095 -0.972 6.861 1.00 93.69 102 LEU A N 1
ATOM 819 C CA . LEU A 1 102 ? -0.158 -0.843 5.424 1.00 93.69 102 LEU A CA 1
ATOM 820 C C . LEU A 1 102 ? 0.448 0.444 4.856 1.00 93.69 102 LEU A C 1
ATOM 822 O O . LEU A 1 102 ? 1.101 0.410 3.815 1.00 93.69 102 LEU A O 1
ATOM 826 N N . GLU A 1 103 ? 0.302 1.563 5.569 1.00 95.94 103 GLU A N 1
ATOM 827 C CA . GLU A 1 103 ? 0.929 2.838 5.207 1.00 95.94 103 GLU A CA 1
ATOM 828 C C . GLU A 1 103 ? 2.449 2.734 5.106 1.00 95.94 103 GLU A C 1
ATOM 830 O O . GLU A 1 103 ? 3.052 3.243 4.160 1.00 95.94 103 GLU A O 1
ATOM 835 N N . LYS A 1 104 ? 3.084 2.070 6.076 1.00 96.88 104 LYS A N 1
ATOM 836 C CA . LYS A 1 104 ? 4.535 1.862 6.067 1.00 96.88 104 LYS A CA 1
ATOM 837 C C . LYS A 1 104 ? 4.972 1.026 4.870 1.00 96.88 104 LYS A C 1
ATOM 839 O O . LYS A 1 104 ? 5.941 1.405 4.220 1.00 96.88 104 LYS A O 1
ATOM 844 N N . ILE A 1 105 ? 4.251 -0.050 4.552 1.00 95.69 105 ILE A N 1
ATOM 845 C CA . ILE A 1 105 ? 4.546 -0.899 3.389 1.00 95.69 105 ILE A CA 1
ATOM 846 C C . ILE A 1 105 ? 4.449 -0.082 2.097 1.00 95.69 105 ILE A C 1
ATOM 848 O O . ILE A 1 105 ? 5.391 -0.068 1.312 1.00 95.69 105 ILE A O 1
ATOM 852 N N . MET A 1 106 ? 3.363 0.670 1.900 1.00 96.19 106 MET A N 1
ATOM 853 C CA . MET A 1 106 ? 3.184 1.471 0.683 1.00 96.19 106 MET A CA 1
ATOM 854 C C . MET A 1 106 ? 4.236 2.577 0.535 1.00 96.19 106 MET A C 1
ATOM 856 O O . MET A 1 106 ? 4.697 2.852 -0.574 1.00 96.19 106 MET A O 1
ATOM 860 N N . LYS A 1 107 ? 4.649 3.199 1.646 1.00 97.06 107 LYS A N 1
ATOM 861 C CA . LYS A 1 107 ? 5.749 4.175 1.655 1.00 97.06 107 LYS A CA 1
ATOM 862 C C . LYS A 1 107 ? 7.094 3.522 1.355 1.00 97.06 107 LYS A C 1
ATOM 864 O O . LYS A 1 107 ? 7.889 4.111 0.631 1.00 97.06 107 LYS A O 1
ATOM 869 N N . ALA A 1 108 ? 7.339 2.322 1.877 1.00 96.69 108 ALA A N 1
ATOM 870 C CA . ALA A 1 108 ? 8.544 1.559 1.575 1.00 96.69 108 ALA A CA 1
ATOM 871 C C . ALA A 1 108 ? 8.609 1.191 0.087 1.00 96.69 108 ALA A C 1
ATOM 873 O O . ALA A 1 108 ? 9.646 1.396 -0.528 1.00 96.69 108 ALA A O 1
ATOM 874 N N . ILE A 1 109 ? 7.493 0.772 -0.522 1.00 95.94 109 ILE A N 1
ATOM 875 C CA . ILE A 1 109 ? 7.414 0.524 -1.971 1.00 95.94 109 ILE A CA 1
ATOM 876 C C . ILE A 1 109 ? 7.799 1.786 -2.754 1.00 95.94 109 ILE A C 1
ATOM 878 O O . ILE A 1 109 ? 8.659 1.731 -3.627 1.00 95.94 109 ILE A O 1
ATOM 882 N N . ILE A 1 110 ? 7.223 2.945 -2.417 1.00 96.19 110 ILE A N 1
ATOM 883 C CA . ILE A 1 110 ? 7.570 4.217 -3.079 1.00 96.19 110 ILE A CA 1
ATOM 884 C C . ILE A 1 110 ? 9.056 4.542 -2.924 1.00 96.19 110 ILE A C 1
ATOM 886 O O . ILE A 1 110 ? 9.695 4.972 -3.886 1.00 96.19 110 ILE A O 1
ATOM 890 N N . LYS A 1 111 ? 9.608 4.325 -1.728 1.00 96.00 111 LYS A N 1
ATOM 891 C CA . LYS A 1 111 ? 11.022 4.555 -1.444 1.00 96.00 111 LYS A CA 1
ATOM 892 C C . LYS A 1 111 ? 11.918 3.657 -2.301 1.00 96.00 111 LYS A C 1
ATOM 894 O O . LYS A 1 111 ? 12.796 4.176 -2.980 1.00 96.00 111 LYS A O 1
ATOM 899 N N . GLU A 1 112 ? 11.644 2.356 -2.348 1.00 95.25 112 GLU A N 1
ATOM 900 C CA . GLU A 1 112 ? 12.416 1.396 -3.147 1.00 95.25 112 GLU A CA 1
ATOM 901 C C . GLU A 1 112 ? 12.400 1.740 -4.636 1.00 95.25 112 GLU A C 1
ATOM 903 O O . GLU A 1 112 ? 13.438 1.747 -5.291 1.00 95.25 112 GLU A O 1
ATOM 908 N N . PHE A 1 113 ? 11.243 2.118 -5.175 1.00 94.94 113 PHE A N 1
ATOM 909 C CA . PHE A 1 113 ? 11.163 2.584 -6.558 1.00 94.94 113 PHE A CA 1
ATOM 910 C C . PHE A 1 113 ? 11.900 3.898 -6.793 1.00 94.94 113 PHE A C 1
ATOM 912 O O . PHE A 1 113 ? 12.361 4.130 -7.901 1.00 94.94 113 PHE A O 1
ATOM 919 N N . SER A 1 114 ? 12.015 4.764 -5.791 1.00 92.56 114 SER A N 1
ATOM 920 C CA . SER A 1 114 ? 12.738 6.031 -5.933 1.00 92.56 114 SER A CA 1
ATOM 921 C C . SER A 1 114 ? 14.255 5.829 -5.898 1.00 92.56 114 SER A C 1
ATOM 923 O O . SER A 1 114 ? 14.975 6.503 -6.628 1.00 92.56 114 SER A O 1
ATOM 925 N N . GLU A 1 115 ? 14.739 4.896 -5.076 1.00 93.25 115 GLU A N 1
ATOM 926 C CA . GLU A 1 115 ? 16.171 4.647 -4.863 1.00 93.25 115 GLU A CA 1
ATOM 927 C C . GLU A 1 115 ? 16.743 3.625 -5.858 1.00 93.25 115 GLU A C 1
ATOM 929 O O . GLU A 1 115 ? 17.859 3.790 -6.347 1.00 93.25 115 GLU A O 1
ATOM 934 N N . ASN A 1 116 ? 15.961 2.602 -6.216 1.00 91.69 116 ASN A N 1
ATOM 935 C CA . ASN A 1 116 ? 16.420 1.423 -6.955 1.00 91.69 116 ASN A CA 1
ATOM 936 C C . ASN A 1 116 ? 15.677 1.202 -8.286 1.00 91.69 116 ASN A C 1
ATOM 938 O O . ASN A 1 116 ? 15.737 0.108 -8.849 1.00 91.69 116 ASN A O 1
ATOM 942 N N . ALA A 1 117 ? 15.007 2.234 -8.820 1.00 80.56 117 ALA A N 1
ATOM 943 C CA . ALA A 1 117 ? 14.134 2.175 -10.003 1.00 80.56 117 ALA A CA 1
ATOM 944 C C . ALA A 1 117 ? 14.652 1.299 -11.156 1.00 80.56 117 ALA A C 1
ATOM 946 O O . ALA A 1 117 ? 13.916 0.490 -11.714 1.00 80.56 117 ALA A O 1
ATOM 947 N N . ASN A 1 118 ? 15.927 1.468 -11.513 1.00 84.50 118 ASN A N 1
ATOM 948 C CA . ASN A 1 118 ? 16.531 0.853 -12.696 1.00 84.50 118 ASN A CA 1
ATOM 949 C C . ASN A 1 118 ? 16.761 -0.662 -12.550 1.00 84.50 118 ASN A C 1
ATOM 951 O O . ASN A 1 118 ? 17.053 -1.335 -13.537 1.00 84.50 118 ASN A O 1
ATOM 955 N N . TYR A 1 119 ? 16.641 -1.199 -11.334 1.00 85.06 119 TYR A N 1
ATOM 956 C CA . TYR A 1 119 ? 16.926 -2.600 -11.022 1.00 85.06 119 TYR A CA 1
ATOM 957 C C . TYR A 1 119 ? 15.666 -3.432 -10.758 1.00 85.06 119 TYR A C 1
ATOM 959 O O . TYR A 1 119 ? 15.741 -4.662 -10.752 1.00 85.06 119 TYR A O 1
ATOM 967 N N . ILE A 1 120 ? 14.504 -2.796 -10.578 1.00 91.00 120 ILE A N 1
ATOM 968 C CA . ILE A 1 120 ? 13.250 -3.495 -10.284 1.00 91.00 120 ILE A CA 1
ATOM 969 C C . ILE A 1 120 ? 12.642 -4.010 -11.590 1.00 91.00 120 ILE A C 1
ATOM 971 O O . ILE A 1 120 ? 12.067 -3.253 -12.369 1.00 91.00 120 ILE A O 1
ATOM 975 N N . LYS A 1 121 ? 12.773 -5.318 -11.827 1.00 89.81 121 LYS A N 1
ATOM 976 C CA . LYS A 1 121 ? 12.197 -6.003 -12.999 1.00 89.81 121 LYS A CA 1
ATOM 977 C C . LYS A 1 121 ? 10.905 -6.747 -12.685 1.00 89.81 121 LYS A C 1
ATOM 979 O O . LYS A 1 121 ? 10.073 -6.923 -13.566 1.00 89.81 121 LYS A O 1
ATOM 984 N N . GLU A 1 122 ? 10.758 -7.186 -11.444 1.00 91.50 122 GLU A N 1
ATOM 985 C CA . GLU A 1 122 ? 9.673 -8.055 -11.013 1.00 91.50 122 GLU A CA 1
ATOM 986 C C . GLU A 1 122 ? 9.280 -7.725 -9.575 1.00 91.50 122 GLU A C 1
ATOM 988 O O . GLU A 1 122 ? 10.113 -7.317 -8.763 1.00 91.50 122 GLU A O 1
ATOM 993 N N . ILE A 1 123 ? 7.993 -7.893 -9.276 1.00 92.00 123 ILE A N 1
ATOM 994 C CA . ILE A 1 123 ? 7.431 -7.734 -7.940 1.00 92.00 123 ILE A CA 1
ATOM 995 C C . ILE A 1 123 ? 6.551 -8.937 -7.668 1.00 92.00 123 ILE A C 1
ATOM 997 O O . ILE A 1 123 ? 5.657 -9.250 -8.453 1.00 92.00 123 ILE A O 1
ATOM 1001 N N . ILE A 1 124 ? 6.780 -9.571 -6.526 1.00 92.56 124 ILE A N 1
ATOM 1002 C CA . ILE A 1 124 ? 6.061 -10.769 -6.112 1.00 92.56 124 ILE A CA 1
ATOM 1003 C C . ILE A 1 124 ? 5.277 -10.438 -4.846 1.00 92.56 124 ILE A C 1
ATOM 1005 O O . ILE A 1 124 ? 5.848 -10.028 -3.835 1.00 92.56 124 ILE A O 1
ATOM 1009 N N . PHE A 1 125 ? 3.961 -10.645 -4.884 1.00 90.06 125 PHE A N 1
ATOM 1010 C CA . PHE A 1 125 ? 3.110 -10.560 -3.701 1.00 90.06 125 PHE A CA 1
ATOM 1011 C C . PHE A 1 125 ? 2.912 -11.955 -3.112 1.00 90.06 125 PHE A C 1
ATOM 1013 O O . PHE A 1 125 ? 2.196 -12.778 -3.674 1.00 90.06 125 PHE A O 1
ATOM 1020 N N . SER A 1 126 ? 3.534 -12.210 -1.962 1.00 87.62 126 SER A N 1
ATOM 1021 C CA . SER A 1 126 ? 3.316 -13.439 -1.193 1.00 87.62 126 SER A CA 1
ATOM 1022 C C . SER A 1 126 ? 2.288 -13.176 -0.098 1.00 87.62 126 SER A C 1
ATOM 1024 O O . SER A 1 126 ? 2.546 -12.429 0.844 1.00 87.62 126 SER A O 1
ATOM 1026 N N . LEU A 1 127 ? 1.107 -13.769 -0.244 1.00 81.38 127 LEU A N 1
ATOM 1027 C CA . LEU A 1 127 ? -0.022 -13.611 0.665 1.00 81.38 127 LEU A CA 1
ATOM 1028 C C . LEU A 1 127 ? -0.356 -14.980 1.262 1.00 81.38 127 LEU A C 1
ATOM 1030 O O . LEU A 1 127 ? -0.776 -15.878 0.537 1.00 81.38 127 LEU A O 1
ATOM 1034 N N . TRP A 1 128 ? -0.161 -15.142 2.571 1.00 76.62 128 TRP A N 1
ATOM 1035 C CA . TRP A 1 128 ? -0.584 -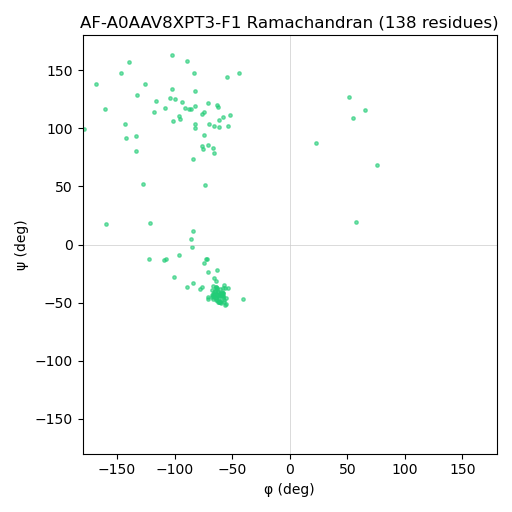16.350 3.281 1.00 76.62 128 TRP A CA 1
ATOM 1036 C C . TRP A 1 128 ? -1.972 -16.158 3.887 1.00 76.62 128 TRP A C 1
ATOM 1038 O O . TRP A 1 128 ? -2.172 -15.280 4.727 1.00 76.62 128 TRP A O 1
ATOM 1048 N N . ASP A 1 129 ? -2.907 -17.029 3.513 1.00 63.38 129 ASP A N 1
ATOM 1049 C CA . ASP A 1 129 ? -4.207 -17.125 4.168 1.00 63.38 129 ASP A CA 1
ATOM 1050 C C . ASP A 1 129 ? -4.070 -17.982 5.434 1.00 63.38 129 ASP A C 1
ATOM 1052 O O . ASP A 1 129 ? -4.077 -19.211 5.389 1.00 63.38 129 ASP A O 1
ATOM 1056 N N . ASN A 1 130 ? -3.977 -17.341 6.601 1.00 55.09 130 ASN A N 1
ATOM 1057 C CA . ASN A 1 130 ? -4.115 -18.010 7.903 1.00 55.09 130 ASN A CA 1
ATOM 1058 C C . ASN A 1 130 ? -5.591 -18.371 8.190 1.00 55.09 130 ASN A C 1
ATOM 1060 O O . ASN A 1 130 ? -6.136 -18.038 9.240 1.00 55.09 130 ASN A O 1
ATOM 1064 N N . ALA A 1 131 ? -6.263 -19.047 7.253 1.00 48.97 131 ALA A N 1
ATOM 1065 C CA . ALA A 1 131 ? -7.644 -19.507 7.419 1.00 48.97 131 ALA A CA 1
ATOM 1066 C C . ALA A 1 131 ? -7.754 -20.862 8.151 1.00 48.97 131 ALA A C 1
ATOM 1068 O O . ALA A 1 131 ? -8.858 -21.323 8.431 1.00 48.97 131 ALA A O 1
ATOM 1069 N N . ALA A 1 132 ? -6.634 -21.500 8.511 1.00 51.50 132 ALA A N 1
ATOM 1070 C CA . ALA A 1 132 ? -6.634 -22.798 9.180 1.00 51.50 132 ALA A CA 1
ATOM 1071 C C . ALA A 1 132 ? -5.685 -22.842 10.386 1.00 51.50 132 ALA A C 1
ATOM 1073 O O . ALA A 1 132 ? -4.617 -23.441 10.350 1.00 51.50 132 ALA A O 1
ATOM 1074 N N . MET A 1 133 ? -6.144 -22.309 11.517 1.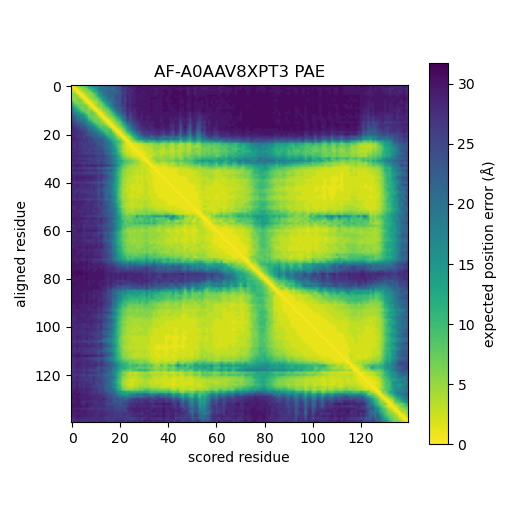00 42.91 133 MET A N 1
ATOM 1075 C CA . MET A 1 133 ? -5.964 -23.052 12.762 1.00 42.91 133 MET A CA 1
ATOM 1076 C C . MET A 1 133 ? -7.290 -23.043 13.528 1.00 42.91 133 MET A C 1
ATOM 1078 O O . MET A 1 133 ? -7.569 -22.101 14.273 1.00 42.91 133 MET A O 1
ATOM 1082 N N . PRO A 1 134 ? -8.152 -24.064 13.360 1.00 44.25 134 PRO A N 1
ATOM 1083 C CA . PRO A 1 134 ? -9.238 -24.249 14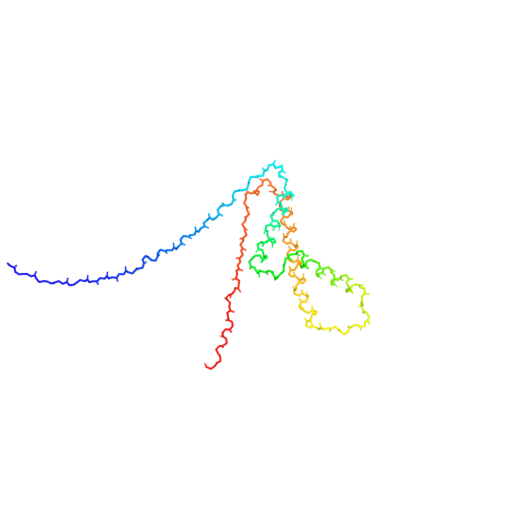.301 1.00 44.25 134 PRO A CA 1
ATOM 1084 C C . PRO A 1 134 ? -8.602 -24.545 15.662 1.00 44.25 134 PRO A C 1
ATOM 1086 O O . PRO A 1 134 ? -7.884 -25.535 15.814 1.00 44.25 134 PRO A O 1
ATOM 1089 N N . LYS A 1 135 ? -8.876 -23.711 16.672 1.00 50.25 135 LYS A N 1
ATOM 1090 C CA . LYS A 1 135 ? -8.730 -24.120 18.073 1.00 50.25 135 LYS A CA 1
ATOM 1091 C C . LYS A 1 135 ? -9.762 -25.214 18.328 1.00 50.25 135 LYS A C 1
ATOM 1093 O O . LYS A 1 135 ? -10.846 -24.957 18.844 1.00 50.25 135 LYS A O 1
ATOM 1098 N N . ARG A 1 136 ? -9.460 -26.435 17.889 1.00 40.12 136 ARG A N 1
ATOM 10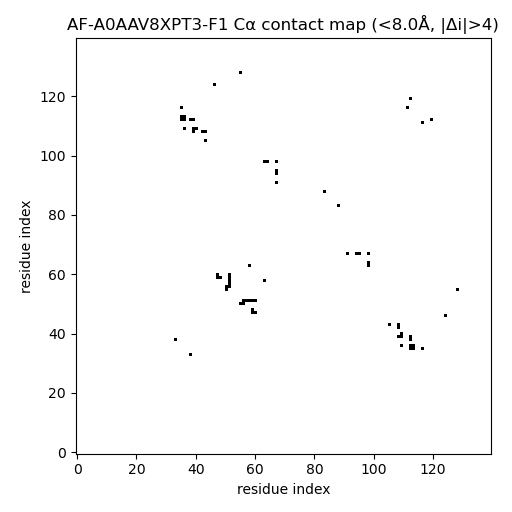99 C CA . ARG A 1 136 ? -10.231 -27.618 18.241 1.00 40.12 136 ARG A CA 1
ATOM 1100 C C . ARG A 1 136 ? -9.847 -27.945 19.681 1.00 40.12 136 ARG A C 1
ATOM 1102 O O . ARG A 1 136 ? -8.948 -28.737 19.934 1.00 40.12 136 ARG A O 1
ATOM 1109 N N . ASN A 1 137 ? -10.481 -27.242 20.617 1.00 48.38 137 ASN A N 1
ATOM 1110 C CA . ASN A 1 137 ? -10.523 -27.664 22.006 1.00 48.38 137 ASN A CA 1
ATOM 1111 C C . ASN A 1 137 ? -11.244 -29.012 22.006 1.00 48.38 137 ASN A C 1
ATOM 1113 O O . ASN A 1 137 ? -12.465 -29.059 21.869 1.00 48.38 137 ASN A O 1
ATOM 1117 N N . PHE A 1 138 ? -10.491 -30.102 22.098 1.00 46.41 138 PHE A N 1
ATOM 1118 C CA . PHE A 1 138 ? -11.058 -31.368 22.523 1.00 46.41 138 PHE A CA 1
ATOM 1119 C C . PHE A 1 138 ? -11.283 -31.256 24.031 1.00 46.41 138 PHE A C 1
ATOM 1121 O O . PHE A 1 138 ? -10.361 -31.429 24.823 1.00 46.41 138 PHE A O 1
ATOM 1128 N N . TYR A 1 139 ? -12.501 -30.873 24.408 1.00 45.78 139 TYR A N 1
ATOM 1129 C CA . TYR A 1 139 ? -13.069 -31.263 25.688 1.00 45.78 139 TYR A CA 1
ATOM 1130 C C . TYR A 1 139 ? -14.058 -32.397 25.420 1.00 45.78 139 TYR A C 1
ATOM 1132 O O . TYR A 1 139 ? -14.900 -32.264 24.529 1.00 45.78 139 TYR A O 1
ATOM 1140 N N . HIS A 1 140 ? -13.930 -33.432 26.255 1.00 45.66 140 HIS A N 1
ATOM 1141 C CA . HIS A 1 140 ? -14.604 -34.736 26.292 1.00 45.66 140 HIS A CA 1
ATOM 1142 C C . HIS A 1 140 ? -13.932 -35.854 25.498 1.00 45.66 140 HIS A C 1
ATOM 1144 O O . HIS A 1 140 ? -13.964 -35.835 24.250 1.00 45.66 140 HIS A O 1
#

Secondary structure (DSSP, 8-state):
-------------------------------SPPPHHHHHHHHHHHHHHHHHHTTSSSS-HHHHHHHHHHHHHHHTT--SS----HHHHHHHHHHHHHHHHHHHHHHHHHHHHHHHGGG---------------------

Organism: NCBI:txid1586634

Foldseek 3Di:
DDDDDDDDDDDDDDPPPPDDPPPPDDDDDDPDDDALQNVLVVVLVVVQVVCCVVVVDVDRLVVLVVVLVVVVVVCVPDPDDDDDPVVVVVVSVVSNVVNVVSVVVSVVSSVCSVPPVVPDPDDDDDDDDPPDDPPPPPDD

Solvent-accessible surface area (backbone atoms only — not comparable to full-atom values): 9385 Å² total; per-residue (Å²): 136,92,82,85,88,81,89,84,89,82,90,78,85,79,86,71,74,79,74,77,81,79,80,80,78,82,86,80,89,77,90,68,90,78,47,45,68,54,50,28,51,51,51,44,52,51,49,49,50,50,36,37,75,70,60,76,35,97,56,56,63,72,57,53,50,51,53,48,49,58,52,52,65,44,59,81,72,61,83,84,84,71,88,78,57,62,68,64,52,52,53,48,50,54,55,44,52,53,50,54,49,52,51,50,51,50,51,48,47,43,48,49,26,69,78,45,44,96,72,67,86,78,86,83,87,88,81,82,81,86,82,78,75,79,85,74,75,82,77,133